Protein AF-A0A3N2R9N9-F1 (afdb_monomer_lite)

Structure (mmCIF, N/CA/C/O backbo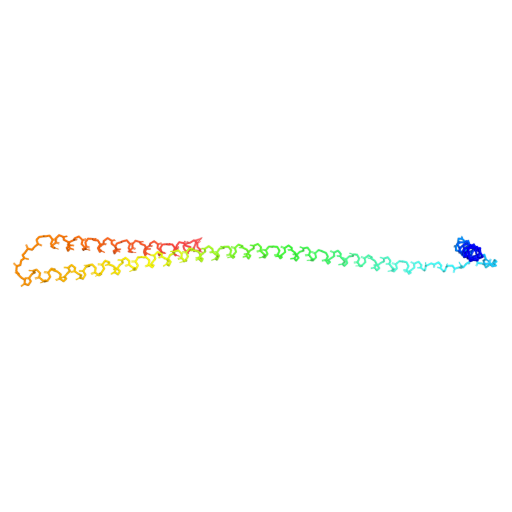ne):
data_AF-A0A3N2R9N9-F1
#
_entry.id   AF-A0A3N2R9N9-F1
#
loop_
_atom_site.group_PDB
_atom_site.id
_atom_site.type_symbol
_atom_site.label_atom_id
_atom_site.label_alt_id
_atom_site.label_comp_id
_atom_site.label_asym_id
_atom_site.label_entity_id
_atom_site.label_seq_id
_atom_site.pdbx_PDB_ins_code
_atom_site.Cartn_x
_atom_site.Cartn_y
_atom_site.Cartn_z
_atom_site.occupancy
_atom_site.B_iso_or_equiv
_atom_site.auth_seq_id
_atom_site.auth_comp_id
_atom_site.auth_asym_id
_atom_site.auth_atom_id
_atom_site.pdbx_PDB_model_num
ATOM 1 N N . MET A 1 1 ? 87.779 14.389 -11.828 1.00 55.03 1 MET A N 1
ATOM 2 C CA . MET A 1 1 ? 87.554 15.249 -13.013 1.00 55.03 1 MET A CA 1
ATOM 3 C C . MET A 1 1 ? 87.448 14.405 -14.280 1.00 55.03 1 MET A C 1
ATOM 5 O O . MET A 1 1 ? 86.643 14.764 -15.125 1.00 55.03 1 MET A O 1
ATOM 9 N N . ASP A 1 2 ? 88.138 13.261 -14.368 1.00 66.31 2 ASP A N 1
ATOM 10 C CA . ASP A 1 2 ? 88.042 12.339 -15.515 1.00 66.31 2 ASP A CA 1
ATOM 11 C C . ASP A 1 2 ? 86.661 11.679 -15.694 1.00 66.31 2 ASP A C 1
ATOM 13 O O . ASP A 1 2 ? 86.184 11.578 -16.820 1.00 66.31 2 ASP A O 1
ATOM 17 N N . ASP A 1 3 ? 85.952 11.342 -14.608 1.00 69.38 3 ASP A N 1
ATOM 18 C CA . ASP A 1 3 ? 84.611 10.726 -14.702 1.00 69.38 3 ASP A CA 1
ATOM 19 C C . ASP A 1 3 ? 83.566 11.646 -15.356 1.00 69.38 3 ASP A C 1
ATOM 21 O O . ASP A 1 3 ? 82.645 11.187 -16.030 1.00 69.38 3 ASP A O 1
ATOM 25 N N . ILE A 1 4 ? 83.711 12.964 -15.179 1.00 76.94 4 ILE A N 1
ATOM 26 C CA . ILE A 1 4 ? 82.814 13.953 -15.794 1.00 76.94 4 ILE A CA 1
ATOM 27 C C . ILE A 1 4 ? 83.098 14.038 -17.297 1.00 76.94 4 ILE A C 1
ATOM 29 O O . ILE A 1 4 ? 82.159 14.010 -18.086 1.00 76.94 4 ILE A O 1
ATOM 33 N N . ALA A 1 5 ? 84.372 14.035 -17.701 1.00 82.00 5 ALA A N 1
ATOM 34 C CA . ALA A 1 5 ? 84.756 14.026 -19.112 1.00 82.00 5 ALA A CA 1
ATOM 35 C C . ALA A 1 5 ? 84.322 12.730 -19.827 1.00 82.00 5 ALA A C 1
ATOM 37 O O . ALA A 1 5 ? 83.916 12.760 -20.991 1.00 82.00 5 ALA A O 1
ATOM 38 N N . GLU A 1 6 ? 84.344 11.587 -19.134 1.00 82.56 6 GLU A N 1
ATOM 39 C CA . GLU A 1 6 ? 83.840 10.323 -19.678 1.00 82.56 6 GLU A CA 1
ATOM 40 C C . GLU A 1 6 ? 82.312 10.345 -19.855 1.00 82.56 6 GLU A C 1
ATOM 42 O O . GLU A 1 6 ? 81.792 9.917 -20.893 1.00 82.56 6 GLU A O 1
ATOM 47 N N . LEU A 1 7 ? 81.582 10.889 -18.876 1.00 86.56 7 LEU A N 1
ATOM 48 C CA . LEU A 1 7 ? 80.131 11.058 -18.962 1.00 86.56 7 LEU A CA 1
ATOM 49 C C . LEU A 1 7 ? 79.738 12.044 -20.071 1.00 86.56 7 LEU A C 1
ATOM 51 O O . LEU A 1 7 ? 78.837 11.738 -20.851 1.00 86.56 7 LEU A O 1
ATOM 55 N N . GLU A 1 8 ? 80.445 13.164 -20.215 1.00 85.56 8 GLU A N 1
ATOM 56 C CA . GLU A 1 8 ? 80.241 14.127 -21.304 1.00 85.56 8 GLU A CA 1
ATOM 57 C C . GLU A 1 8 ? 80.520 13.497 -22.677 1.00 85.56 8 GLU A C 1
ATOM 59 O O . GLU A 1 8 ? 79.726 13.650 -23.611 1.00 85.56 8 GLU A O 1
ATOM 64 N N . GLY A 1 9 ? 81.582 12.693 -22.795 1.00 89.56 9 GLY A N 1
ATOM 65 C CA . GLY A 1 9 ? 81.894 11.945 -24.014 1.00 89.56 9 GLY A CA 1
ATOM 66 C C . GLY A 1 9 ? 80.817 10.916 -24.376 1.00 89.56 9 GLY A C 1
ATOM 67 O O . GLY A 1 9 ? 80.455 10.762 -25.547 1.00 89.56 9 GLY A O 1
ATOM 68 N N . ARG A 1 10 ? 80.250 10.231 -23.376 1.00 88.94 10 ARG A N 1
ATOM 69 C CA . ARG A 1 10 ? 79.141 9.282 -23.569 1.00 88.94 10 ARG A CA 1
ATOM 70 C C . ARG A 1 10 ? 77.841 9.982 -23.948 1.00 88.94 10 ARG A C 1
ATOM 72 O O . ARG A 1 10 ? 77.140 9.483 -24.827 1.00 88.94 10 ARG A O 1
ATOM 79 N N . ILE A 1 11 ? 77.536 11.121 -23.331 1.00 91.31 11 ILE A N 1
ATOM 80 C CA . ILE A 1 11 ? 76.340 11.912 -23.644 1.00 91.31 11 ILE A CA 1
ATOM 81 C C . ILE A 1 11 ? 76.434 12.464 -25.066 1.00 91.31 11 ILE A C 1
ATOM 83 O O . ILE A 1 11 ? 75.480 12.328 -25.825 1.00 91.31 11 ILE A O 1
ATOM 87 N N . THR A 1 12 ? 77.593 12.987 -25.466 1.00 92.94 12 THR A N 1
ATOM 88 C CA . THR A 1 12 ? 77.797 13.522 -26.822 1.00 92.94 12 THR A CA 1
ATOM 89 C C . THR A 1 12 ? 77.593 12.433 -27.874 1.00 92.94 12 THR A C 1
ATOM 91 O O . THR A 1 12 ? 76.790 12.598 -28.787 1.00 92.94 12 THR A O 1
ATOM 94 N N . ARG A 1 13 ? 78.186 11.247 -27.675 1.00 91.50 13 ARG A N 1
ATOM 95 C CA . ARG A 1 13 ? 77.957 10.096 -28.568 1.00 91.50 13 ARG A CA 1
ATOM 96 C C . ARG A 1 13 ? 76.501 9.631 -28.595 1.00 91.50 13 ARG A C 1
ATOM 98 O O . ARG A 1 13 ? 76.024 9.189 -29.638 1.00 91.50 13 ARG A O 1
ATOM 105 N N . ALA A 1 14 ? 75.801 9.677 -27.462 1.00 89.12 14 ALA A N 1
ATOM 106 C CA . ALA A 1 14 ? 74.389 9.314 -27.404 1.00 89.12 14 ALA A CA 1
ATOM 107 C C . ALA A 1 14 ? 73.523 10.321 -28.176 1.00 89.12 14 ALA A C 1
ATOM 109 O O . ALA A 1 14 ? 72.649 9.911 -28.937 1.00 89.12 14 ALA A O 1
ATOM 110 N N . LEU A 1 15 ? 73.805 11.618 -28.037 1.00 89.88 15 LEU A N 1
ATOM 111 C CA . LEU A 1 15 ? 73.110 12.686 -28.751 1.00 89.88 15 LEU A CA 1
ATOM 112 C C . LEU A 1 15 ? 73.378 12.642 -30.259 1.00 89.88 15 LEU A C 1
ATOM 114 O O . LEU A 1 15 ? 72.432 12.774 -31.032 1.00 89.88 15 LEU A O 1
ATOM 118 N N . ASP A 1 16 ? 74.611 12.364 -30.684 1.00 91.31 16 ASP A N 1
ATOM 119 C CA . ASP A 1 16 ? 74.947 12.189 -32.104 1.00 91.31 16 ASP A CA 1
ATOM 120 C C . ASP A 1 16 ? 74.217 10.988 -32.715 1.00 91.31 16 ASP A C 1
ATOM 122 O O . ASP A 1 16 ? 73.708 11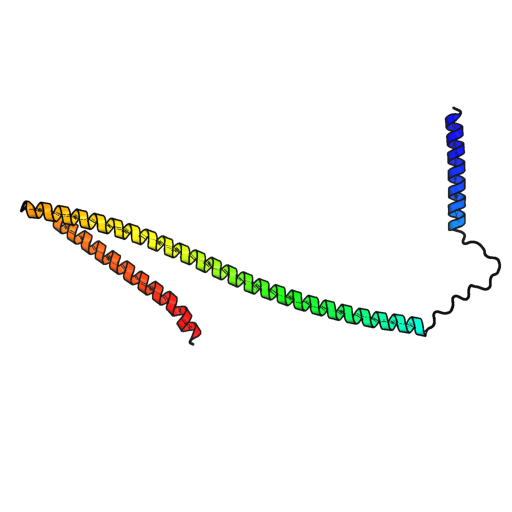.053 -33.834 1.00 91.31 16 ASP A O 1
ATOM 126 N N . ARG A 1 17 ? 74.083 9.895 -31.954 1.00 86.44 17 ARG A N 1
ATOM 127 C CA . ARG A 1 17 ? 73.338 8.705 -32.384 1.00 86.44 17 ARG A CA 1
ATOM 128 C C . ARG A 1 17 ? 71.838 8.970 -32.504 1.00 86.44 17 ARG A C 1
ATOM 130 O O . ARG A 1 17 ? 71.211 8.468 -33.432 1.00 86.44 17 ARG A O 1
ATOM 13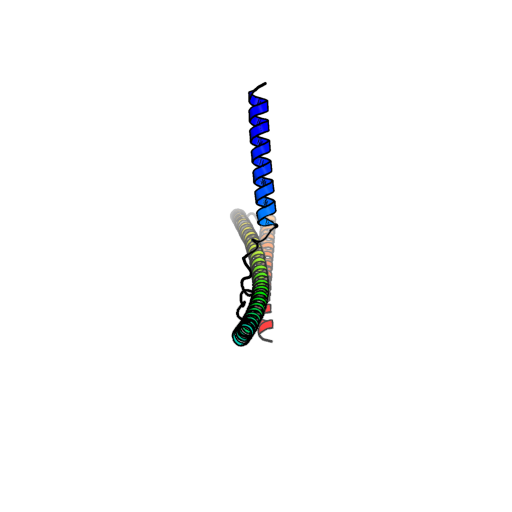7 N N . ILE A 1 18 ? 71.269 9.749 -31.584 1.00 88.88 18 ILE A N 1
ATOM 138 C CA . ILE A 1 18 ? 69.862 10.166 -31.645 1.00 88.88 18 ILE A CA 1
ATOM 139 C C . ILE A 1 18 ? 69.649 11.102 -32.835 1.00 88.88 18 ILE A C 1
ATOM 141 O O . ILE A 1 18 ? 68.702 10.898 -33.584 1.00 88.88 18 ILE A O 1
ATOM 145 N N . ARG A 1 19 ? 70.545 12.072 -33.061 1.00 85.06 19 ARG A N 1
ATOM 146 C CA . ARG A 1 19 ? 70.492 12.961 -34.230 1.00 85.06 19 ARG A CA 1
ATOM 147 C C . ARG A 1 19 ? 70.521 12.165 -35.535 1.00 85.06 19 ARG A C 1
ATOM 149 O O . ARG A 1 19 ? 69.636 12.353 -36.360 1.00 85.06 19 ARG A O 1
ATOM 156 N N . ALA A 1 20 ? 71.451 11.221 -35.674 1.00 82.06 20 ALA A N 1
ATOM 157 C CA . ALA A 1 20 ? 71.520 10.338 -36.838 1.00 82.06 20 ALA A CA 1
ATOM 158 C C . ALA A 1 20 ? 70.261 9.461 -36.999 1.00 82.06 20 ALA A C 1
ATOM 160 O O . ALA A 1 20 ? 69.818 9.214 -38.117 1.00 82.06 20 ALA A O 1
ATOM 161 N N . GLY A 1 21 ? 69.660 9.008 -35.892 1.00 81.31 21 GLY A N 1
ATOM 162 C CA . GLY A 1 21 ? 68.396 8.265 -35.905 1.00 81.31 21 GLY A CA 1
ATOM 163 C C . GLY A 1 21 ? 67.186 9.120 -36.297 1.00 81.31 21 GLY A C 1
ATOM 164 O O . GLY A 1 21 ? 66.309 8.654 -37.012 1.00 81.31 21 GLY A O 1
ATOM 165 N N . VAL A 1 22 ? 67.138 10.387 -35.877 1.00 83.38 22 VAL A N 1
ATOM 166 C CA . VAL A 1 22 ? 66.075 11.324 -36.274 1.00 83.38 22 VAL A CA 1
ATOM 167 C C . VAL A 1 22 ? 66.232 11.721 -37.742 1.00 83.38 22 VAL A C 1
ATOM 169 O O . VAL A 1 22 ? 65.242 11.767 -38.465 1.00 83.38 22 VAL A O 1
ATOM 172 N N . GLU A 1 23 ? 67.460 11.939 -38.213 1.00 81.06 23 GLU A N 1
ATOM 173 C CA . GLU A 1 23 ? 67.743 12.223 -39.625 1.00 81.06 23 GLU A CA 1
ATOM 174 C C . GLU A 1 23 ? 67.406 11.029 -40.534 1.00 81.06 23 GLU A C 1
ATOM 176 O O . GLU A 1 23 ? 66.886 11.238 -41.631 1.00 81.06 23 GLU A O 1
ATOM 181 N N . SER A 1 24 ? 67.606 9.785 -40.075 1.00 74.25 24 SER A N 1
ATOM 182 C CA . SER A 1 24 ? 67.211 8.578 -40.819 1.00 74.25 24 SER A CA 1
ATOM 183 C C . SER A 1 24 ? 65.707 8.290 -40.784 1.00 74.25 24 SER A C 1
ATOM 185 O O . SER A 1 24 ? 65.195 7.642 -41.690 1.00 74.25 24 SER A O 1
ATOM 187 N N . MET A 1 25 ? 64.980 8.784 -39.776 1.00 70.44 25 MET A N 1
ATOM 188 C CA . MET A 1 25 ? 63.513 8.743 -39.754 1.00 70.44 25 MET A CA 1
ATOM 189 C C . MET A 1 25 ? 62.887 9.867 -40.590 1.00 70.44 25 MET A C 1
ATOM 191 O O . MET A 1 25 ? 61.831 9.667 -41.185 1.00 70.44 25 MET A O 1
ATOM 195 N N . ALA A 1 26 ? 63.526 11.041 -40.642 1.00 70.06 26 ALA A N 1
ATOM 196 C CA . ALA A 1 26 ? 63.085 12.179 -41.450 1.00 70.06 26 ALA A CA 1
ATOM 197 C C . ALA A 1 26 ? 63.417 12.010 -42.942 1.00 70.06 26 ALA A C 1
ATOM 199 O O . ALA A 1 26 ? 62.733 12.574 -43.796 1.00 70.06 26 ALA A O 1
ATOM 200 N N . THR A 1 27 ? 64.447 11.223 -43.254 1.00 59.56 27 THR A N 1
ATOM 201 C CA . THR A 1 27 ? 64.846 10.893 -44.622 1.00 59.56 27 THR A CA 1
ATOM 202 C C . THR A 1 27 ? 64.365 9.480 -44.941 1.00 59.56 27 THR A C 1
ATOM 204 O O . THR A 1 27 ? 65.027 8.525 -44.532 1.00 59.56 27 THR A O 1
ATOM 207 N N . PRO A 1 28 ? 63.240 9.286 -45.656 1.00 57.25 28 PRO A N 1
ATOM 208 C CA . PRO A 1 28 ? 62.921 7.960 -46.168 1.00 57.25 28 PRO A CA 1
ATOM 209 C C . PRO A 1 28 ? 64.107 7.467 -47.016 1.00 57.25 28 PRO A C 1
ATOM 211 O O . PRO A 1 28 ? 64.712 8.274 -47.731 1.00 57.25 28 PRO A O 1
ATOM 214 N N . PRO A 1 29 ? 64.492 6.180 -46.927 1.00 55.50 29 PRO A N 1
ATOM 215 C CA . PRO A 1 29 ? 65.636 5.671 -47.666 1.00 55.50 29 PRO A CA 1
ATOM 216 C C . PRO A 1 29 ? 65.436 5.959 -49.154 1.00 55.50 29 PRO A C 1
ATOM 218 O O . PRO A 1 29 ? 64.430 5.560 -49.741 1.00 55.50 29 PRO A O 1
ATOM 221 N N . ALA A 1 30 ? 66.395 6.665 -49.757 1.00 51.25 30 ALA A N 1
ATOM 222 C CA . ALA A 1 30 ? 66.462 6.810 -51.199 1.00 51.25 30 ALA A CA 1
ATOM 223 C C . ALA A 1 30 ? 66.716 5.417 -51.780 1.00 51.25 30 ALA A C 1
ATOM 225 O O . ALA A 1 30 ? 67.839 4.910 -51.768 1.00 51.25 30 ALA A O 1
ATOM 226 N N . ALA A 1 31 ? 65.642 4.772 -52.226 1.00 48.16 31 ALA A N 1
ATOM 227 C CA . ALA A 1 31 ? 65.743 3.597 -53.061 1.00 48.16 31 ALA A CA 1
ATOM 228 C C . ALA A 1 31 ? 66.591 3.950 -54.306 1.00 48.16 31 ALA A C 1
ATOM 230 O O . ALA A 1 31 ? 66.595 5.112 -54.735 1.00 48.16 31 ALA A O 1
ATOM 231 N N . PRO A 1 32 ? 67.277 2.975 -54.941 1.00 50.44 32 PRO A N 1
ATOM 232 C CA . PRO A 1 32 ? 67.659 3.123 -56.354 1.00 50.44 32 PRO A CA 1
ATOM 233 C C . PRO A 1 32 ? 66.415 3.548 -57.167 1.00 50.44 32 PRO A C 1
ATOM 235 O O . PRO A 1 32 ? 65.318 3.452 -56.618 1.00 50.44 32 PRO A O 1
ATOM 238 N N . PRO A 1 33 ? 66.507 4.013 -58.429 1.00 44.03 33 PRO A N 1
ATOM 239 C CA . PRO A 1 33 ? 65.314 4.285 -59.231 1.00 44.03 33 PRO A CA 1
ATOM 240 C C . PRO A 1 33 ? 64.577 2.962 -59.491 1.00 44.03 33 PRO A C 1
ATOM 242 O O . PRO A 1 33 ? 64.711 2.336 -60.535 1.00 44.03 33 PRO A O 1
ATOM 245 N N . ALA A 1 34 ? 63.851 2.504 -58.482 1.00 48.88 34 ALA A N 1
ATOM 246 C CA . ALA A 1 34 ? 62.720 1.643 -58.598 1.00 48.88 34 ALA A CA 1
ATOM 247 C C . ALA A 1 34 ? 61.708 2.507 -59.334 1.00 48.88 34 ALA A C 1
ATOM 249 O O . ALA A 1 34 ? 61.402 3.626 -58.904 1.00 48.88 34 ALA A O 1
ATOM 250 N N . GLU A 1 35 ? 61.229 1.993 -60.463 1.00 47.94 35 GLU A N 1
ATOM 251 C CA . GLU A 1 35 ? 59.871 2.276 -60.904 1.00 47.94 35 GLU A CA 1
ATOM 252 C C . GLU A 1 35 ? 59.020 2.463 -59.650 1.00 47.94 35 GLU A C 1
ATOM 254 O O . GLU A 1 35 ? 59.133 1.662 -58.710 1.00 47.94 35 GLU A O 1
ATOM 259 N N . ALA A 1 36 ? 58.291 3.586 -59.589 1.00 46.19 36 ALA A N 1
ATOM 260 C CA . ALA A 1 36 ? 57.356 3.848 -58.505 1.00 46.19 36 ALA A CA 1
ATOM 261 C C . ALA A 1 36 ? 56.693 2.516 -58.152 1.00 46.19 36 ALA A C 1
ATOM 263 O O . ALA A 1 36 ? 56.324 1.811 -59.096 1.00 46.19 36 ALA A O 1
ATOM 264 N N . PRO A 1 37 ? 56.611 2.112 -56.868 1.00 42.94 37 PRO A N 1
ATOM 265 C CA . PRO A 1 37 ? 55.814 0.944 -56.557 1.00 42.94 37 PRO A CA 1
ATOM 266 C C . PRO A 1 37 ? 54.482 1.201 -57.248 1.00 42.94 37 PRO A C 1
ATOM 268 O O . PRO A 1 37 ? 53.845 2.220 -56.965 1.00 42.94 37 PRO A O 1
ATOM 271 N N . ASP A 1 38 ? 54.146 0.359 -58.228 1.00 47.59 38 ASP A N 1
ATOM 272 C CA . ASP A 1 38 ? 52.797 0.251 -58.742 1.00 47.59 38 ASP A CA 1
ATOM 273 C C . ASP A 1 38 ? 52.021 -0.147 -57.496 1.00 47.59 38 ASP A C 1
ATOM 275 O O . ASP A 1 38 ? 51.941 -1.317 -57.124 1.00 47.59 38 ASP A O 1
ATOM 279 N N . VAL A 1 39 ? 51.583 0.860 -56.740 1.00 48.31 39 VAL A N 1
ATOM 280 C CA . VAL A 1 39 ? 50.524 0.707 -55.769 1.00 48.31 39 VAL A CA 1
ATOM 281 C C . VAL A 1 39 ? 49.424 0.184 -56.671 1.00 48.31 39 VAL A C 1
ATOM 283 O O . VAL A 1 39 ? 49.016 0.946 -57.555 1.00 48.31 39 VAL A O 1
ATOM 286 N N . PRO A 1 40 ? 49.048 -1.109 -56.586 1.00 55.56 40 PRO A N 1
ATOM 287 C CA . PRO A 1 40 ? 48.003 -1.613 -57.452 1.00 55.56 40 PRO A CA 1
ATOM 288 C C . PRO A 1 40 ? 46.850 -0.648 -57.239 1.00 55.56 40 PRO A C 1
ATOM 290 O O . PRO A 1 40 ? 46.479 -0.389 -56.087 1.00 55.56 40 PRO A O 1
ATOM 293 N N . ALA A 1 41 ? 46.420 0.013 -58.317 1.00 59.34 41 ALA A N 1
ATOM 294 C CA . ALA A 1 41 ? 45.289 0.915 -58.255 1.00 59.34 41 ALA A CA 1
ATOM 295 C C . ALA A 1 41 ? 44.203 0.117 -57.547 1.00 59.34 41 ALA A C 1
ATOM 297 O O . ALA A 1 41 ? 43.843 -0.941 -58.056 1.00 59.34 41 ALA A O 1
ATOM 298 N N . LEU A 1 42 ? 43.818 0.545 -56.335 1.00 60.28 42 LEU A N 1
ATOM 299 C CA . LEU A 1 42 ? 42.843 -0.168 -55.517 1.00 60.28 42 LEU A CA 1
ATOM 300 C C . LEU A 1 42 ? 41.708 -0.554 -56.449 1.00 60.28 42 LEU A C 1
ATOM 302 O O . LEU A 1 42 ? 41.118 0.344 -57.057 1.00 60.28 42 LEU A O 1
ATOM 306 N N . ASP A 1 43 ? 41.498 -1.861 -56.623 1.00 71.69 43 ASP A N 1
ATOM 307 C CA . ASP A 1 43 ? 40.534 -2.367 -57.586 1.00 71.69 43 ASP A CA 1
ATOM 308 C C . ASP A 1 43 ? 39.238 -1.593 -57.345 1.00 71.69 43 ASP A C 1
ATOM 310 O O . ASP A 1 43 ? 38.715 -1.592 -56.228 1.00 71.69 43 ASP A O 1
ATOM 314 N N . ALA A 1 44 ? 38.759 -0.843 -58.341 1.00 75.69 44 ALA A N 1
ATOM 315 C CA . ALA A 1 44 ? 37.610 0.048 -58.149 1.00 75.69 44 ALA A CA 1
ATOM 316 C C . ALA A 1 44 ? 36.386 -0.730 -57.622 1.00 75.69 44 ALA A C 1
ATOM 318 O O . ALA A 1 44 ? 35.554 -0.195 -56.894 1.00 75.69 44 ALA A O 1
ATOM 319 N N . GLU A 1 45 ? 36.339 -2.025 -57.934 1.00 75.75 45 GLU A N 1
ATOM 320 C CA . GLU A 1 45 ? 35.393 -3.006 -57.419 1.00 75.75 45 GLU A CA 1
ATOM 321 C C . GLU A 1 45 ? 35.563 -3.292 -55.913 1.00 75.75 45 GLU A C 1
ATOM 323 O O . GLU A 1 45 ? 34.570 -3.373 -55.196 1.00 75.75 45 GLU A O 1
ATOM 328 N N . ALA A 1 46 ? 36.793 -3.367 -55.394 1.00 81.00 46 ALA A N 1
ATOM 329 C CA . ALA A 1 46 ? 37.067 -3.527 -53.965 1.00 81.00 46 ALA A CA 1
ATOM 330 C C . ALA A 1 46 ? 36.716 -2.265 -53.156 1.00 81.00 46 ALA A C 1
ATOM 332 O O . ALA A 1 46 ? 36.209 -2.374 -52.038 1.00 81.00 46 ALA A O 1
ATOM 333 N N . VAL A 1 47 ? 3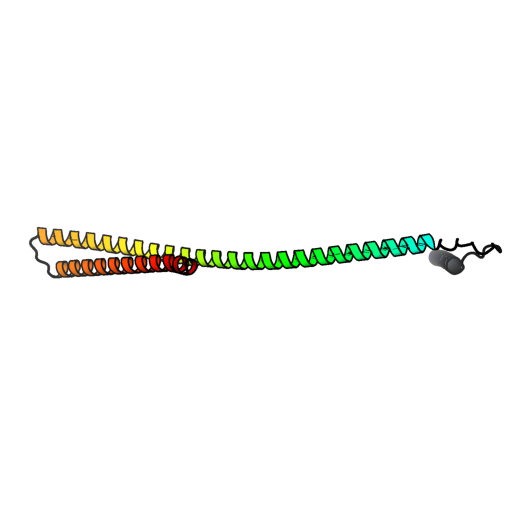6.935 -1.071 -53.721 1.00 83.50 47 VAL A N 1
ATOM 334 C CA . VAL A 1 47 ? 36.516 0.200 -53.101 1.00 83.50 47 VAL A CA 1
ATOM 335 C C . VAL A 1 47 ? 34.990 0.302 -53.069 1.00 83.50 47 VAL A C 1
ATOM 337 O O . VAL A 1 47 ? 34.424 0.557 -52.008 1.00 83.50 47 VAL A O 1
ATOM 340 N N . ALA A 1 48 ? 34.317 -0.001 -54.183 1.00 84.00 48 ALA A N 1
ATOM 341 C CA . ALA A 1 48 ? 32.856 -0.024 -54.248 1.00 84.00 48 ALA A CA 1
ATOM 342 C C . ALA A 1 48 ? 32.239 -1.070 -53.297 1.00 84.00 48 ALA A C 1
ATOM 344 O O . ALA A 1 48 ? 31.230 -0.800 -52.647 1.00 84.00 48 ALA A O 1
ATOM 345 N N . ALA A 1 49 ? 32.858 -2.248 -53.156 1.00 85.38 49 ALA A N 1
ATOM 346 C CA . ALA A 1 49 ? 32.420 -3.272 -52.207 1.00 85.38 49 ALA A CA 1
ATOM 347 C C . ALA A 1 49 ? 32.583 -2.827 -50.742 1.00 85.38 49 ALA A C 1
ATOM 349 O O . ALA A 1 49 ? 31.717 -3.107 -49.911 1.00 85.38 49 ALA A O 1
ATOM 350 N N . ALA A 1 50 ? 33.665 -2.112 -50.415 1.00 87.31 50 ALA A N 1
ATOM 351 C CA . ALA A 1 50 ? 33.883 -1.563 -49.079 1.00 87.31 50 ALA A CA 1
ATOM 352 C C . ALA A 1 50 ? 32.897 -0.428 -48.745 1.00 87.31 50 ALA A C 1
ATOM 354 O O . ALA A 1 50 ? 32.409 -0.358 -47.616 1.00 87.31 50 ALA A O 1
ATOM 355 N N . GLU A 1 51 ? 32.571 0.429 -49.716 1.00 88.88 51 GLU A N 1
ATOM 356 C CA . GLU A 1 51 ? 31.552 1.476 -49.567 1.00 88.88 51 GLU A CA 1
ATOM 357 C C . GLU A 1 51 ? 30.156 0.875 -49.361 1.00 88.88 51 GLU A C 1
ATOM 359 O O . GLU A 1 51 ? 29.473 1.251 -48.410 1.00 88.88 51 GLU A O 1
ATOM 364 N N . ALA A 1 52 ? 29.778 -0.140 -50.145 1.00 89.12 52 ALA A N 1
ATOM 365 C CA . ALA A 1 52 ? 28.511 -0.851 -49.971 1.00 89.12 52 ALA A CA 1
ATOM 366 C C . ALA A 1 52 ? 28.402 -1.543 -48.596 1.00 89.12 52 ALA A C 1
ATOM 368 O O . ALA A 1 52 ? 27.375 -1.442 -47.925 1.00 89.12 52 ALA A O 1
ATOM 369 N N . ALA A 1 53 ? 29.472 -2.203 -48.132 1.00 91.62 53 ALA A N 1
ATOM 370 C CA . ALA A 1 53 ? 29.502 -2.819 -46.804 1.00 91.62 53 ALA A CA 1
ATOM 371 C C . ALA A 1 53 ? 29.410 -1.775 -45.677 1.00 91.62 53 ALA A C 1
ATOM 373 O O . ALA A 1 53 ? 28.793 -2.021 -44.639 1.00 91.62 53 ALA A O 1
ATOM 374 N N . ARG A 1 54 ? 30.008 -0.595 -45.873 1.00 93.75 54 ARG A N 1
ATOM 375 C CA . ARG A 1 54 ? 29.921 0.514 -44.921 1.00 93.75 54 ARG A CA 1
ATOM 376 C C . ARG A 1 54 ? 28.504 1.077 -44.847 1.00 93.75 54 ARG A C 1
ATOM 378 O O . ARG A 1 54 ? 28.010 1.272 -43.740 1.00 93.75 54 ARG A O 1
ATOM 385 N N . GLU A 1 55 ? 27.847 1.293 -45.983 1.00 93.81 55 GLU A N 1
ATOM 386 C CA . GLU A 1 55 ? 26.449 1.736 -46.020 1.00 93.81 55 GLU A CA 1
ATOM 387 C C . GLU A 1 55 ? 25.521 0.728 -45.328 1.00 93.81 55 GLU A C 1
ATOM 389 O O . GLU A 1 55 ? 24.660 1.122 -44.542 1.00 93.81 55 GLU A O 1
ATOM 394 N N . GLU A 1 56 ? 25.728 -0.574 -45.544 1.00 94.44 56 GLU A N 1
ATOM 395 C CA . GLU A 1 56 ? 24.959 -1.623 -44.867 1.00 94.44 56 GLU A CA 1
ATOM 396 C C . GLU A 1 56 ? 25.169 -1.606 -43.341 1.00 94.44 56 GLU A C 1
ATOM 398 O O . GLU A 1 56 ? 24.211 -1.711 -42.571 1.00 94.44 56 GLU A O 1
ATOM 403 N N . LEU A 1 57 ? 26.412 -1.444 -42.877 1.00 93.75 57 LEU A N 1
ATOM 404 C CA . LEU A 1 57 ? 26.717 -1.335 -41.447 1.00 93.75 57 LEU A CA 1
ATOM 405 C C . LEU A 1 57 ? 26.121 -0.068 -40.823 1.00 93.75 57 LEU A C 1
ATOM 407 O O . LEU A 1 57 ? 25.599 -0.129 -39.708 1.00 93.75 57 LEU A O 1
ATOM 411 N N . GLU A 1 58 ? 26.163 1.063 -41.529 1.00 95.25 58 GLU A N 1
ATOM 412 C CA . GLU A 1 58 ? 25.543 2.315 -41.085 1.00 95.25 58 GLU A CA 1
ATOM 413 C C . GLU A 1 58 ? 24.016 2.166 -40.981 1.00 95.25 58 GLU A C 1
ATOM 415 O O . GLU A 1 58 ? 23.430 2.580 -39.980 1.00 95.25 58 GLU A O 1
ATOM 420 N N . GLN A 1 59 ? 23.369 1.488 -41.936 1.00 95.38 59 GLN A N 1
ATOM 421 C CA . GLN A 1 59 ? 21.934 1.186 -41.871 1.00 95.38 59 GLN A CA 1
ATOM 422 C C . GLN A 1 59 ? 21.578 0.320 -40.657 1.00 95.38 59 GLN A C 1
ATOM 424 O O . GLN A 1 59 ? 20.678 0.679 -39.895 1.00 95.38 59 GLN A O 1
ATOM 429 N N . ARG A 1 60 ? 22.313 -0.774 -40.421 1.00 93.69 60 ARG A N 1
ATOM 430 C CA . ARG A 1 60 ? 22.094 -1.654 -39.259 1.00 93.69 60 ARG A CA 1
ATOM 431 C C . ARG A 1 60 ? 22.301 -0.921 -37.932 1.00 93.69 60 ARG A C 1
ATOM 433 O O . ARG A 1 60 ? 21.528 -1.119 -36.998 1.00 93.69 60 ARG A O 1
ATOM 440 N N . LEU A 1 61 ? 23.309 -0.051 -37.853 1.00 95.50 61 LEU A N 1
ATOM 441 C CA . LEU A 1 61 ? 23.563 0.767 -36.667 1.00 95.50 61 LEU A CA 1
ATOM 442 C C . LEU A 1 61 ? 22.408 1.742 -36.400 1.00 95.50 61 LEU A C 1
ATOM 444 O O . LEU A 1 61 ? 21.998 1.920 -35.254 1.00 95.50 61 LEU A O 1
ATOM 448 N N . GLU A 1 62 ? 21.867 2.375 -37.441 1.00 95.00 62 GLU A N 1
ATOM 449 C CA . GLU A 1 62 ? 20.712 3.265 -37.303 1.00 95.00 62 GLU A CA 1
ATOM 450 C C . GLU A 1 62 ? 19.437 2.506 -36.905 1.00 95.00 62 GLU A C 1
ATOM 452 O O . GLU A 1 62 ? 18.659 2.993 -36.080 1.00 95.00 62 GLU A O 1
ATOM 457 N N . GLU A 1 63 ? 19.228 1.294 -37.417 1.00 94.81 63 GLU A N 1
ATOM 458 C CA . GLU A 1 63 ? 18.144 0.410 -36.975 1.00 94.81 63 GLU A CA 1
ATOM 459 C C . GLU A 1 63 ? 18.283 0.012 -35.501 1.00 94.81 63 GLU A C 1
ATOM 461 O O . GLU A 1 63 ? 17.315 0.112 -34.742 1.00 94.81 63 GLU A O 1
ATOM 466 N N . GLU A 1 64 ? 19.486 -0.369 -35.065 1.00 94.25 64 GLU A N 1
ATOM 467 C CA . GLU A 1 64 ? 19.762 -0.731 -33.674 1.00 94.25 64 GLU A CA 1
ATOM 468 C C . GLU A 1 64 ? 19.560 0.459 -32.729 1.00 94.25 64 GLU A C 1
ATOM 470 O O . GLU A 1 64 ? 18.893 0.327 -31.700 1.00 94.25 64 GLU A O 1
ATOM 475 N N . LYS A 1 65 ? 20.040 1.654 -33.095 1.00 96.06 65 LYS A N 1
ATOM 476 C CA . LYS A 1 65 ? 19.801 2.881 -32.317 1.00 96.06 65 LYS A CA 1
ATOM 477 C C . LYS A 1 65 ? 18.313 3.191 -32.185 1.00 96.06 65 LYS A C 1
ATOM 479 O O . LYS A 1 65 ? 17.856 3.542 -31.096 1.00 96.06 65 LYS A O 1
ATOM 484 N N . ARG A 1 66 ? 17.534 3.040 -33.264 1.00 95.69 66 ARG A N 1
ATOM 485 C CA . ARG A 1 66 ? 16.071 3.219 -33.221 1.00 95.69 66 ARG A CA 1
ATOM 486 C C . ARG A 1 66 ? 15.411 2.196 -32.302 1.00 95.69 66 ARG A C 1
ATOM 488 O O . ARG A 1 66 ? 14.536 2.565 -31.517 1.00 95.69 66 ARG A O 1
ATOM 495 N N . ALA A 1 67 ? 15.838 0.936 -32.366 1.00 94.94 67 ALA A N 1
ATOM 496 C CA . ALA A 1 67 ? 15.347 -0.111 -31.480 1.00 94.94 67 ALA A CA 1
ATOM 497 C C . ALA A 1 67 ? 15.696 0.178 -30.009 1.00 94.94 67 ALA A C 1
ATOM 499 O O . ALA A 1 67 ? 14.818 0.071 -29.150 1.00 94.94 67 ALA A O 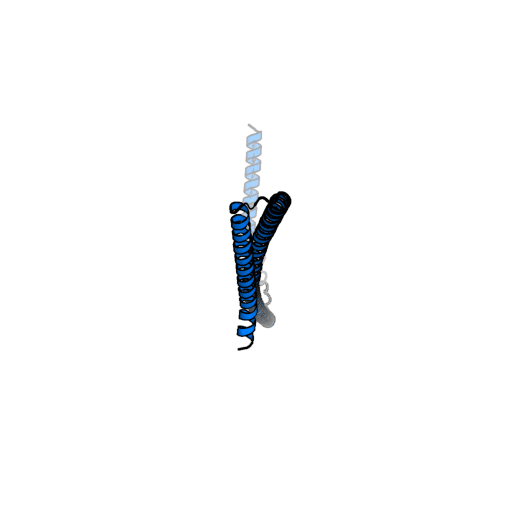1
ATOM 500 N N . SER A 1 68 ? 16.925 0.622 -29.720 1.00 94.88 68 SER A N 1
ATOM 501 C CA . SER A 1 68 ? 17.354 1.021 -28.371 1.00 94.88 68 SER A CA 1
ATOM 502 C C . SER A 1 68 ? 16.510 2.173 -27.837 1.00 94.88 68 SER A C 1
ATOM 504 O O . SER A 1 68 ? 15.925 2.054 -26.763 1.00 94.88 68 SER A O 1
ATOM 506 N N . ALA A 1 69 ? 16.334 3.242 -28.619 1.00 96.38 69 ALA A N 1
ATOM 507 C CA . ALA A 1 69 ? 15.510 4.384 -28.225 1.00 96.38 69 ALA A CA 1
ATOM 508 C C . ALA A 1 69 ? 14.050 3.976 -27.935 1.00 96.38 69 ALA A C 1
ATOM 510 O O . ALA A 1 69 ? 13.438 4.443 -26.970 1.00 96.38 69 ALA A O 1
ATOM 511 N N . ALA A 1 70 ? 13.485 3.061 -28.731 1.00 95.44 70 ALA A N 1
ATOM 512 C CA . ALA A 1 70 ? 12.141 2.536 -28.500 1.00 95.44 70 ALA A CA 1
ATOM 513 C C . ALA A 1 70 ? 12.046 1.701 -27.209 1.00 95.44 70 ALA A C 1
ATOM 515 O O . ALA A 1 70 ? 11.058 1.811 -26.470 1.00 95.44 70 ALA A O 1
ATOM 516 N N . LEU A 1 71 ? 13.062 0.880 -26.919 1.00 96.50 71 LEU A N 1
ATOM 517 C CA . LEU A 1 71 ? 13.149 0.093 -25.688 1.00 96.50 71 LEU A CA 1
ATOM 518 C C . LEU A 1 71 ? 13.329 0.987 -24.460 1.00 96.50 71 LEU A C 1
ATOM 520 O O . LEU A 1 71 ? 12.606 0.808 -23.483 1.00 96.50 71 LEU A O 1
ATOM 524 N N . GLU A 1 72 ? 14.207 1.985 -24.519 1.00 96.50 72 GLU A N 1
ATOM 525 C CA . GLU A 1 72 ? 14.407 2.972 -23.455 1.00 96.50 72 GLU A CA 1
ATOM 526 C C . GLU A 1 72 ? 13.115 3.729 -23.149 1.00 96.50 72 GLU A C 1
ATOM 528 O O . GLU A 1 72 ? 12.695 3.797 -21.993 1.00 96.50 72 GLU A O 1
ATOM 533 N N . ALA A 1 73 ? 12.408 4.198 -24.182 1.00 96.00 73 ALA A N 1
ATOM 534 C CA . ALA A 1 73 ? 11.113 4.849 -24.014 1.00 96.00 73 ALA A CA 1
ATOM 535 C C . ALA A 1 73 ? 10.070 3.906 -23.387 1.00 96.00 73 ALA A C 1
ATOM 537 O O . ALA A 1 73 ? 9.249 4.327 -22.568 1.00 96.00 73 ALA A O 1
ATOM 538 N N . ARG A 1 74 ? 10.085 2.612 -23.739 1.00 96.56 74 ARG A N 1
ATOM 539 C CA . ARG A 1 74 ? 9.199 1.611 -23.124 1.00 96.56 74 ARG A CA 1
ATOM 540 C C . ARG A 1 74 ? 9.559 1.356 -21.662 1.00 96.56 74 ARG A C 1
ATOM 542 O O . ARG A 1 74 ? 8.645 1.229 -20.849 1.00 96.56 74 ARG A O 1
ATOM 549 N N . VAL A 1 75 ? 10.847 1.279 -21.332 1.00 97.56 75 VAL A N 1
ATOM 550 C CA . VAL A 1 75 ? 11.332 1.107 -19.958 1.00 97.56 75 VAL A CA 1
ATOM 551 C C . VAL A 1 75 ? 10.970 2.323 -19.115 1.00 97.56 75 VAL A C 1
ATOM 553 O O . VAL A 1 75 ? 10.462 2.138 -18.015 1.00 97.56 75 VAL A O 1
ATOM 556 N N . ALA A 1 76 ? 11.140 3.541 -19.632 1.00 97.56 76 ALA A N 1
ATOM 557 C CA . ALA A 1 76 ? 10.738 4.766 -18.945 1.00 97.56 76 ALA A CA 1
ATOM 558 C C . ALA A 1 76 ? 9.237 4.756 -18.612 1.00 97.56 76 ALA A C 1
ATOM 560 O O . ALA A 1 76 ? 8.872 4.875 -17.446 1.00 97.56 76 ALA A O 1
ATOM 561 N N . ARG A 1 77 ? 8.375 4.468 -19.599 1.00 97.31 77 ARG A N 1
ATOM 562 C CA . ARG A 1 77 ? 6.922 4.334 -19.373 1.00 97.31 77 ARG A CA 1
ATOM 563 C C . ARG A 1 77 ? 6.560 3.209 -18.403 1.00 97.31 77 ARG A C 1
ATOM 565 O O . ARG A 1 77 ? 5.528 3.264 -17.744 1.00 97.31 77 ARG A O 1
ATOM 572 N N . LEU A 1 78 ? 7.336 2.125 -18.377 1.00 97.44 78 LEU A N 1
ATOM 573 C CA . LEU A 1 78 ? 7.093 1.027 -17.446 1.00 97.44 78 LEU A CA 1
ATOM 574 C C . LEU A 1 78 ? 7.488 1.414 -16.019 1.00 97.44 78 LEU A C 1
ATOM 576 O O . LEU A 1 78 ? 6.746 1.073 -15.105 1.00 97.44 78 LEU A O 1
ATOM 580 N N . LYS A 1 79 ? 8.613 2.115 -15.850 1.00 97.50 79 LYS A N 1
ATOM 581 C CA . LYS A 1 79 ? 9.061 2.647 -14.560 1.00 97.50 79 LYS A CA 1
ATOM 582 C C . LYS A 1 79 ? 8.045 3.629 -13.997 1.00 97.50 79 LYS A C 1
ATOM 584 O O . LYS A 1 79 ? 7.575 3.399 -12.901 1.00 97.50 79 LYS A O 1
ATOM 589 N N . GLU A 1 80 ? 7.597 4.595 -14.794 1.00 97.38 80 GLU A N 1
ATOM 590 C CA . GLU A 1 80 ? 6.564 5.559 -14.390 1.00 97.38 80 GLU A CA 1
ATOM 591 C C . GLU A 1 80 ? 5.298 4.861 -13.863 1.00 97.38 80 GLU A C 1
ATOM 593 O O . GLU A 1 80 ? 4.884 5.096 -12.733 1.00 97.38 80 GLU A O 1
ATOM 598 N N . ARG A 1 81 ? 4.756 3.884 -14.608 1.00 96.88 81 ARG A N 1
ATOM 599 C CA . ARG A 1 81 ? 3.603 3.091 -14.138 1.00 96.88 81 ARG A CA 1
ATOM 600 C C . ARG A 1 81 ? 3.887 2.275 -12.874 1.00 96.88 81 ARG A C 1
ATOM 602 O O . ARG A 1 81 ? 2.970 2.006 -12.099 1.00 96.88 81 ARG A O 1
ATOM 609 N N . GLN A 1 82 ? 5.112 1.777 -12.705 1.00 97.38 82 GLN A N 1
ATOM 610 C CA . GLN A 1 82 ? 5.492 1.039 -11.500 1.00 97.38 82 GLN A CA 1
ATOM 611 C C . GLN A 1 82 ? 5.604 1.976 -10.303 1.00 97.38 82 GLN A C 1
ATOM 613 O O . GLN A 1 82 ? 5.070 1.641 -9.253 1.00 97.38 82 GLN A O 1
ATOM 618 N N . ASP A 1 83 ? 6.220 3.141 -10.477 1.00 97.19 83 ASP A N 1
ATOM 619 C CA . ASP A 1 83 ? 6.381 4.155 -9.441 1.00 97.19 83 ASP A CA 1
ATOM 620 C C . ASP A 1 83 ? 5.010 4.668 -8.978 1.00 97.19 83 ASP A C 1
ATOM 622 O O . ASP A 1 83 ? 4.744 4.708 -7.779 1.00 97.19 83 ASP A O 1
ATOM 626 N N . GLU A 1 84 ? 4.087 4.933 -9.909 1.00 97.50 84 GLU A N 1
ATOM 627 C CA . GLU A 1 84 ? 2.689 5.267 -9.598 1.00 97.50 84 GLU A CA 1
ATOM 628 C C . GLU A 1 84 ? 1.994 4.163 -8.789 1.00 97.50 84 GLU A C 1
ATOM 630 O O . GLU A 1 84 ? 1.322 4.431 -7.790 1.00 97.50 84 GLU A O 1
ATOM 635 N N . LYS A 1 85 ? 2.163 2.898 -9.194 1.00 96.38 85 LYS A N 1
ATOM 636 C CA . LYS A 1 85 ? 1.547 1.763 -8.499 1.00 96.38 85 LYS A CA 1
ATOM 637 C C . LYS A 1 85 ? 2.145 1.550 -7.110 1.00 96.38 85 LYS A C 1
ATOM 639 O O . LYS A 1 85 ? 1.403 1.237 -6.182 1.00 96.38 85 LYS A O 1
ATOM 644 N N . ILE A 1 86 ? 3.459 1.700 -6.966 1.00 97.88 86 ILE A N 1
ATOM 645 C CA . ILE A 1 86 ? 4.153 1.608 -5.679 1.00 97.88 86 ILE A CA 1
ATOM 646 C C . ILE A 1 86 ? 3.663 2.728 -4.763 1.00 97.88 86 ILE A C 1
ATOM 648 O O . ILE A 1 86 ? 3.223 2.429 -3.658 1.00 97.88 86 ILE A O 1
ATOM 652 N N . ALA A 1 87 ? 3.622 3.974 -5.242 1.00 97.19 87 ALA A N 1
ATOM 653 C CA . ALA A 1 87 ? 3.106 5.105 -4.476 1.00 97.19 87 ALA A CA 1
ATOM 654 C C . ALA A 1 87 ? 1.655 4.874 -4.014 1.00 97.19 87 ALA A C 1
ATOM 656 O O . ALA A 1 87 ? 1.334 5.090 -2.846 1.00 97.19 87 ALA A O 1
ATOM 657 N N . GLY A 1 88 ? 0.788 4.356 -4.893 1.00 96.81 88 GLY A N 1
ATOM 658 C CA . GLY A 1 88 ? -0.589 4.006 -4.534 1.00 96.81 88 GLY A CA 1
ATOM 659 C C . GLY A 1 88 ? -0.684 2.900 -3.474 1.00 96.81 88 GLY A C 1
ATOM 660 O O . GLY A 1 88 ? -1.492 2.993 -2.551 1.00 96.81 88 GLY A O 1
ATOM 661 N N . LEU A 1 89 ? 0.157 1.863 -3.566 1.00 96.62 89 LEU A N 1
ATOM 662 C CA . LEU A 1 89 ? 0.210 0.788 -2.567 1.00 96.62 89 LEU A CA 1
ATOM 663 C C . LEU A 1 89 ? 0.766 1.269 -1.221 1.00 96.62 89 LEU A C 1
ATOM 665 O O . LEU A 1 89 ? 0.275 0.848 -0.173 1.00 96.62 89 LEU A O 1
ATOM 669 N N . GLU A 1 90 ? 1.768 2.145 -1.233 1.00 97.19 90 GLU A N 1
ATOM 670 C CA . GLU A 1 90 ? 2.324 2.753 -0.024 1.00 97.19 90 GLU A CA 1
ATOM 671 C C . GLU A 1 90 ? 1.296 3.637 0.688 1.00 97.19 90 GLU A C 1
ATOM 673 O O . GLU A 1 90 ? 1.194 3.575 1.916 1.00 97.19 90 GLU A O 1
ATOM 678 N N . GLU A 1 91 ? 0.498 4.401 -0.064 1.00 96.75 91 GLU A N 1
ATOM 679 C CA . GLU A 1 91 ? -0.616 5.178 0.488 1.00 96.75 91 GLU A CA 1
ATOM 680 C C . GLU A 1 91 ? -1.673 4.274 1.119 1.00 96.75 91 GLU A C 1
ATOM 682 O O . GLU A 1 91 ? -1.981 4.417 2.302 1.00 96.75 91 GLU A O 1
ATOM 687 N N . ALA A 1 92 ? -2.148 3.265 0.384 1.00 94.38 92 ALA A N 1
ATOM 688 C CA . ALA A 1 92 ? -3.134 2.317 0.896 1.00 94.38 92 ALA A CA 1
ATOM 689 C C . ALA A 1 92 ? -2.641 1.590 2.163 1.00 94.38 92 ALA A C 1
ATOM 691 O O . ALA A 1 92 ? -3.412 1.356 3.098 1.00 94.38 92 ALA A O 1
ATOM 692 N N . LEU A 1 93 ? -1.345 1.260 2.233 1.00 98.00 93 LEU A N 1
ATOM 693 C CA . LEU A 1 93 ? -0.735 0.663 3.419 1.00 98.00 93 LEU A CA 1
ATOM 694 C C . LEU A 1 93 ? -0.696 1.643 4.599 1.00 98.00 93 LEU A C 1
ATOM 696 O O . LEU A 1 93 ? -0.941 1.235 5.738 1.00 98.00 93 LEU A O 1
ATOM 700 N N . ARG A 1 94 ? -0.389 2.920 4.353 1.00 96.75 94 ARG A N 1
ATOM 701 C CA . ARG A 1 94 ? -0.392 3.966 5.384 1.00 96.75 94 ARG A CA 1
ATOM 702 C C . ARG A 1 94 ? -1.796 4.180 5.941 1.00 96.75 94 ARG A C 1
ATOM 704 O O . ARG A 1 94 ? -1.969 4.138 7.159 1.00 96.75 94 ARG A O 1
ATOM 711 N N . GLU A 1 95 ? -2.792 4.313 5.071 1.00 94.69 95 GLU A N 1
ATOM 712 C CA . GLU A 1 95 ? -4.202 4.422 5.455 1.00 94.69 95 GLU A CA 1
ATOM 713 C C . GLU A 1 95 ? -4.687 3.181 6.214 1.00 94.69 95 GLU A C 1
ATOM 715 O O . GLU A 1 95 ? -5.371 3.292 7.232 1.00 94.69 95 GLU A O 1
ATOM 720 N N . GLY A 1 96 ? -4.319 1.981 5.753 1.00 93.12 96 GLY A N 1
ATOM 721 C CA . GLY A 1 96 ? -4.652 0.724 6.424 1.00 93.12 96 GLY A CA 1
ATOM 722 C C . GLY A 1 96 ? -4.065 0.639 7.835 1.00 93.12 96 GLY A C 1
ATOM 723 O O . GLY A 1 96 ? -4.767 0.276 8.778 1.00 93.12 96 GLY A O 1
ATOM 724 N N . ARG A 1 97 ? -2.800 1.039 8.012 1.00 96.19 97 ARG A N 1
ATOM 725 C CA . ARG A 1 97 ? -2.158 1.114 9.336 1.00 96.19 97 ARG A CA 1
ATOM 726 C C . ARG A 1 97 ? -2.834 2.137 10.249 1.00 96.19 97 ARG A C 1
ATOM 728 O O . ARG A 1 97 ? -3.021 1.842 11.424 1.00 96.19 97 ARG A O 1
ATOM 735 N N . GLY A 1 98 ? -3.228 3.295 9.716 1.00 94.56 98 GLY A N 1
ATOM 736 C CA . GLY A 1 98 ? -3.977 4.308 10.466 1.00 94.56 98 GLY A CA 1
ATOM 737 C C . GLY A 1 98 ? -5.327 3.785 10.965 1.00 94.56 98 GLY A C 1
ATOM 738 O O . GLY A 1 98 ? -5.641 3.918 12.145 1.00 94.56 98 GLY A O 1
ATOM 739 N N . ARG A 1 99 ? -6.085 3.099 10.099 1.00 93.00 99 ARG A N 1
ATOM 740 C CA . ARG A 1 99 ? -7.357 2.458 10.475 1.00 93.00 99 ARG A CA 1
ATOM 741 C C . ARG A 1 99 ? -7.181 1.395 11.559 1.00 93.00 99 ARG A C 1
ATOM 743 O O . ARG A 1 99 ? -7.946 1.377 12.515 1.00 93.00 99 ARG A O 1
ATOM 750 N N . LEU A 1 100 ? -6.156 0.546 11.449 1.00 95.62 100 LEU A N 1
ATOM 751 C CA . LEU A 1 100 ? -5.858 -0.461 12.476 1.00 95.62 100 LEU A CA 1
ATOM 752 C C . LEU A 1 100 ? -5.496 0.164 13.829 1.00 95.62 100 LEU A C 1
ATOM 754 O O . LEU A 1 100 ? -5.882 -0.380 14.861 1.00 95.62 100 LEU A O 1
ATOM 758 N N . ALA A 1 101 ? -4.783 1.293 13.835 1.00 95.50 101 ALA A N 1
ATOM 759 C CA . ALA A 1 101 ? -4.484 2.018 15.066 1.00 95.50 101 ALA A CA 1
ATOM 760 C C . ALA A 1 101 ? -5.763 2.576 15.718 1.00 95.50 101 ALA A C 1
ATOM 762 O O . ALA A 1 101 ? -5.978 2.329 16.901 1.00 95.50 101 ALA A O 1
ATOM 763 N N . SER A 1 102 ? -6.643 3.221 14.937 1.00 92.81 102 SER A N 1
ATOM 764 C CA . SER A 1 102 ? -7.944 3.728 15.422 1.00 92.81 102 SER A CA 1
ATOM 765 C C . SER A 1 102 ? -8.800 2.615 16.025 1.00 92.81 102 SER A C 1
ATOM 767 O O . SER A 1 102 ? -9.250 2.722 17.162 1.00 92.81 102 SER A O 1
ATOM 769 N N . LEU A 1 103 ? -8.943 1.493 15.310 1.00 93.56 103 LEU A N 1
ATOM 770 C CA . LEU A 1 103 ? -9.685 0.329 15.803 1.00 93.56 103 LEU A CA 1
ATOM 771 C C . LEU A 1 103 ? -9.072 -0.245 17.089 1.00 93.56 103 LEU A C 1
ATOM 773 O O . LEU 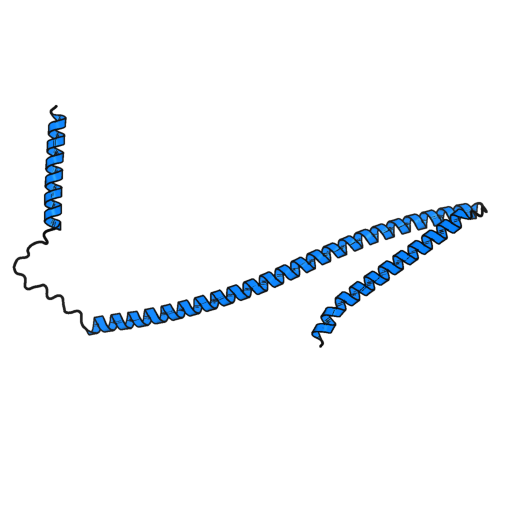A 1 103 ? -9.798 -0.692 17.976 1.00 93.56 103 LEU A O 1
ATOM 777 N N . GLY A 1 104 ? -7.742 -0.224 17.215 1.00 95.38 104 GLY A N 1
ATOM 778 C CA . GLY A 1 104 ? -7.051 -0.614 18.443 1.00 95.38 104 GLY A CA 1
ATOM 779 C C . GLY A 1 104 ? -7.407 0.289 19.629 1.00 95.38 104 GLY A C 1
ATOM 780 O O . GLY A 1 104 ? -7.714 -0.213 20.710 1.00 95.38 104 GLY A O 1
ATOM 781 N N . GLU A 1 105 ? -7.420 1.607 19.425 1.00 96.06 105 GLU A N 1
ATOM 782 C CA . GLU A 1 105 ? -7.809 2.586 20.449 1.00 96.06 105 GLU A CA 1
ATOM 783 C C . GLU A 1 105 ? -9.286 2.454 20.847 1.00 96.06 105 GLU A C 1
ATOM 785 O O . GLU A 1 105 ? -9.618 2.471 22.036 1.00 96.06 105 GLU A O 1
ATOM 790 N N . GLU A 1 106 ? -10.178 2.267 19.873 1.00 92.69 106 GLU A N 1
ATOM 791 C CA . GLU A 1 106 ? -11.605 2.026 20.104 1.00 92.69 106 GLU A CA 1
ATOM 792 C C . GLU A 1 106 ? -11.840 0.731 20.890 1.00 92.69 106 GLU A C 1
ATOM 794 O O . GLU A 1 106 ? -12.628 0.712 21.839 1.00 92.69 106 GLU A O 1
ATOM 799 N N . MET A 1 107 ? -11.112 -0.342 20.571 1.00 96.00 107 MET A N 1
ATOM 800 C CA . MET A 1 107 ? -11.225 -1.610 21.288 1.00 96.00 107 MET A CA 1
ATOM 801 C C . MET A 1 107 ? -10.794 -1.478 22.754 1.00 96.00 107 MET A C 1
ATOM 803 O O . MET A 1 107 ? -11.469 -2.007 23.642 1.00 96.00 107 MET A O 1
ATOM 807 N N . GLU A 1 108 ? -9.699 -0.765 23.032 1.00 95.69 108 GLU A N 1
ATOM 808 C CA . GLU A 1 108 ? -9.274 -0.491 24.409 1.00 95.69 108 GLU A CA 1
ATOM 809 C C . GLU A 1 108 ? -10.281 0.397 25.152 1.00 95.69 108 GLU A C 1
ATOM 811 O O . GLU A 1 108 ? -10.632 0.102 26.298 1.00 95.69 108 GLU A O 1
ATOM 816 N N . ARG A 1 109 ? -10.851 1.410 24.484 1.00 94.06 109 ARG A N 1
ATOM 817 C CA . ARG A 1 109 ? -11.930 2.238 25.045 1.00 94.06 109 ARG A CA 1
ATOM 818 C C . ARG A 1 109 ? -13.152 1.397 25.416 1.00 94.06 109 ARG A C 1
ATOM 820 O O . ARG A 1 109 ? -13.666 1.521 26.527 1.00 94.06 109 ARG A O 1
ATOM 827 N N . ILE A 1 110 ? -13.593 0.498 24.536 1.00 92.12 110 ILE A N 1
ATOM 828 C CA . ILE A 1 110 ? -14.730 -0.397 24.799 1.00 92.12 110 ILE A CA 1
ATOM 829 C C . ILE A 1 110 ? -14.425 -1.338 25.970 1.00 92.12 110 ILE A C 1
ATOM 831 O O . ILE A 1 110 ? -15.300 -1.559 26.812 1.00 92.12 110 ILE A O 1
ATOM 835 N N . LYS A 1 111 ? -13.204 -1.883 26.065 1.00 94.50 111 LYS A N 1
ATOM 836 C CA . LYS A 1 111 ? -12.789 -2.716 27.209 1.00 94.50 111 LYS A CA 1
ATOM 837 C C . LYS A 1 111 ? -12.853 -1.936 28.519 1.00 94.50 111 LYS A C 1
ATOM 839 O O . LYS A 1 111 ? -13.384 -2.464 29.499 1.00 94.50 111 LYS A O 1
ATOM 844 N N . GLN A 1 112 ? -12.365 -0.696 28.530 1.00 94.88 112 GLN A N 1
ATOM 845 C CA . GLN A 1 112 ? -12.410 0.170 29.705 1.00 94.88 112 GLN A CA 1
ATOM 846 C C . GLN A 1 112 ? -13.854 0.474 30.126 1.00 94.88 112 GLN A C 1
ATOM 848 O O . GLN A 1 112 ? -14.218 0.209 31.271 1.00 94.88 112 GLN A O 1
ATOM 853 N N . LEU A 1 113 ? -14.704 0.920 29.196 1.00 91.44 113 LEU A N 1
ATOM 854 C CA . LEU A 1 113 ? -16.121 1.197 29.468 1.00 91.44 113 LEU A CA 1
ATOM 855 C C . LEU A 1 113 ? -16.859 -0.046 29.986 1.00 91.44 113 LEU A C 1
ATOM 857 O O . LEU A 1 113 ? -17.645 0.025 30.928 1.00 91.44 113 LEU A O 1
ATOM 861 N N . ASN A 1 114 ? -16.559 -1.222 29.432 1.00 90.69 114 ASN A N 1
ATOM 862 C CA . ASN A 1 114 ? -17.115 -2.486 29.910 1.00 90.69 114 ASN A CA 1
ATOM 863 C C . ASN A 1 114 ? -16.644 -2.857 31.327 1.00 90.69 114 ASN A C 1
ATOM 865 O O . ASN A 1 114 ? -17.397 -3.472 32.086 1.00 90.69 114 ASN A O 1
ATOM 869 N N . ALA A 1 115 ? -15.396 -2.552 31.687 1.00 93.44 115 ALA A N 1
ATOM 870 C CA . ALA A 1 115 ? -14.894 -2.762 33.043 1.00 93.44 115 ALA A CA 1
ATOM 871 C C . ALA A 1 115 ? -15.593 -1.819 34.036 1.00 93.44 115 ALA A C 1
ATOM 873 O O . ALA A 1 115 ? -16.049 -2.266 35.091 1.00 93.44 115 ALA A O 1
ATOM 874 N N . GLU A 1 116 ? -15.754 -0.549 33.663 1.00 91.38 116 GLU A N 1
ATOM 875 C CA . GLU A 1 116 ? -16.467 0.457 34.453 1.00 91.38 116 GLU A CA 1
ATOM 876 C C . GLU A 1 116 ? -17.942 0.084 34.653 1.00 91.38 116 GLU A C 1
ATOM 878 O O . GLU A 1 116 ? -18.429 0.092 35.785 1.00 91.38 116 GLU A O 1
ATOM 883 N N . LEU A 1 117 ? -18.637 -0.348 33.597 1.00 90.81 117 LEU A N 1
ATOM 884 C CA . LEU A 1 117 ? -20.030 -0.794 33.675 1.00 90.81 117 LEU A CA 1
ATOM 885 C C . LEU A 1 117 ? -20.191 -2.020 34.587 1.00 90.81 117 LEU A C 1
ATOM 887 O O . LEU A 1 117 ? -21.113 -2.067 35.403 1.00 90.81 117 LEU A O 1
ATOM 891 N N . ARG A 1 118 ? -19.270 -2.994 34.523 1.00 90.81 118 ARG A N 1
ATOM 892 C CA . ARG A 1 118 ? -19.268 -4.141 35.452 1.00 90.81 118 ARG A CA 1
ATOM 893 C C . ARG A 1 118 ? -19.062 -3.706 36.901 1.00 90.81 118 ARG A C 1
ATOM 895 O O . ARG A 1 118 ? -19.738 -4.242 37.780 1.00 90.81 118 ARG A O 1
ATOM 902 N N . ALA A 1 119 ? -18.171 -2.747 37.150 1.00 91.94 119 ALA A N 1
ATOM 903 C CA . ALA A 1 119 ? -17.940 -2.208 38.487 1.00 91.94 119 ALA A CA 1
ATOM 904 C C . ALA A 1 119 ? -19.187 -1.483 39.023 1.00 91.94 119 ALA A C 1
ATOM 906 O O . ALA A 1 119 ? -19.624 -1.759 40.138 1.00 91.94 119 ALA A O 1
ATOM 907 N N . VAL A 1 120 ? -19.818 -0.630 38.208 1.00 87.88 120 VAL A N 1
ATOM 908 C CA . VAL A 1 120 ? -21.060 0.076 38.569 1.00 87.88 120 VAL A CA 1
ATOM 909 C C . VAL A 1 120 ? -22.199 -0.907 38.841 1.00 87.88 120 VAL A C 1
ATOM 911 O O . VAL A 1 120 ? -22.882 -0.786 39.857 1.00 87.88 120 VAL A O 1
ATOM 914 N N . ALA A 1 121 ? -22.371 -1.924 37.993 1.00 86.56 121 ALA A N 1
ATOM 915 C CA . ALA A 1 121 ? -23.372 -2.966 38.199 1.00 86.56 121 ALA A CA 1
ATOM 916 C C . ALA A 1 121 ? -23.132 -3.762 39.494 1.00 86.56 121 ALA A C 1
ATOM 918 O O . ALA A 1 121 ? -24.091 -4.130 40.173 1.00 86.56 121 ALA A O 1
ATOM 919 N N . ALA A 1 122 ? -21.872 -4.023 39.861 1.00 87.69 122 ALA A N 1
ATOM 920 C CA . ALA A 1 122 ? -21.538 -4.665 41.130 1.00 87.69 122 ALA A CA 1
ATOM 921 C C . ALA A 1 122 ? -21.919 -3.781 42.330 1.00 87.69 122 ALA A C 1
ATOM 923 O O . ALA A 1 122 ? -22.612 -4.261 43.226 1.00 87.69 122 ALA A O 1
ATOM 924 N N . SER A 1 123 ? -21.560 -2.491 42.310 1.00 83.81 123 SER A N 1
ATOM 925 C CA . SER A 1 123 ? -21.927 -1.538 43.368 1.00 83.81 123 SER A CA 1
ATOM 926 C C . SER A 1 123 ? -23.442 -1.377 43.518 1.00 83.81 123 SER A C 1
ATOM 928 O O . SER A 1 123 ? -23.946 -1.337 44.636 1.00 83.81 123 SER A O 1
ATOM 930 N N . LEU A 1 124 ? -24.191 -1.347 42.411 1.00 83.50 124 LEU A N 1
ATOM 931 C CA . LEU A 1 124 ? -25.657 -1.306 42.438 1.00 83.50 124 LEU A CA 1
ATOM 932 C C . LEU A 1 124 ? -26.258 -2.544 43.099 1.00 83.50 124 LEU A C 1
ATOM 934 O O . LEU A 1 124 ? -27.138 -2.410 43.944 1.00 83.50 124 LEU A O 1
ATOM 938 N N . ARG A 1 125 ? -25.773 -3.746 42.756 1.00 82.94 125 ARG A N 1
ATOM 939 C CA . ARG A 1 125 ? -26.239 -4.984 43.402 1.00 82.94 125 ARG A CA 1
ATOM 940 C C . ARG A 1 125 ? -25.934 -4.989 44.896 1.00 82.94 125 ARG A C 1
ATOM 942 O O . ARG A 1 125 ? -26.760 -5.452 45.671 1.00 82.94 125 ARG A O 1
ATOM 949 N N . GLU A 1 126 ? -24.778 -4.470 45.300 1.00 84.44 126 GLU A N 1
ATOM 950 C CA . GLU A 1 126 ? -24.393 -4.360 46.708 1.00 84.44 126 GLU A CA 1
ATOM 951 C C . GLU A 1 126 ? -25.284 -3.369 47.475 1.00 84.44 126 GLU A C 1
ATOM 953 O O . GLU A 1 126 ? -25.735 -3.679 48.577 1.00 84.44 126 GLU A O 1
ATOM 958 N N . ALA A 1 127 ? -25.600 -2.213 46.884 1.00 81.44 127 ALA A N 1
ATOM 959 C CA . ALA A 1 127 ? -26.520 -1.235 47.467 1.00 81.44 127 ALA A CA 1
ATOM 960 C C . ALA A 1 127 ? -27.958 -1.774 47.562 1.00 81.44 127 ALA A C 1
ATOM 962 O O . ALA A 1 127 ? -28.587 -1.661 48.614 1.00 81.44 127 ALA A O 1
ATOM 963 N N . MET A 1 128 ? -28.444 -2.447 46.511 1.00 76.38 128 MET A N 1
ATOM 964 C CA . MET A 1 128 ? -29.748 -3.123 46.519 1.00 76.38 128 MET A CA 1
ATOM 965 C C . MET A 1 128 ? -29.808 -4.255 47.552 1.00 76.38 128 MET A C 1
ATOM 967 O O . MET A 1 128 ? -30.813 -4.395 48.236 1.00 76.38 128 MET A O 1
ATOM 971 N N . ALA A 1 129 ? -28.734 -5.035 47.723 1.00 81.69 129 ALA A N 1
ATOM 972 C CA . ALA A 1 129 ? -28.664 -6.079 48.751 1.00 81.69 129 ALA A CA 1
ATOM 973 C C . ALA A 1 129 ? -28.696 -5.518 50.183 1.00 81.69 129 ALA A C 1
ATOM 975 O O . ALA A 1 129 ? -29.071 -6.226 51.115 1.00 81.69 129 ALA A O 1
ATOM 976 N N . ARG A 1 130 ? -28.306 -4.251 50.362 1.00 83.81 130 ARG A N 1
ATOM 977 C CA . ARG A 1 130 ? -28.417 -3.518 51.629 1.00 83.81 130 ARG A CA 1
ATOM 978 C C . ARG A 1 130 ? -29.744 -2.766 51.776 1.00 83.81 130 ARG A C 1
ATOM 980 O O . ARG A 1 130 ? -29.918 -2.083 52.780 1.00 83.81 130 ARG A O 1
ATOM 987 N N . ASP A 1 131 ? -30.644 -2.874 50.797 1.00 74.12 131 ASP A N 1
ATOM 988 C CA . ASP A 1 131 ? -31.905 -2.125 50.708 1.00 74.12 131 ASP A CA 1
ATOM 989 C C . ASP A 1 131 ? -31.710 -0.593 50.775 1.00 74.12 131 ASP A C 1
ATOM 991 O O . ASP A 1 131 ? -32.593 0.168 51.174 1.00 74.12 131 ASP A O 1
ATOM 995 N N . VAL A 1 132 ? -30.521 -0.115 50.381 1.00 69.81 132 VAL A N 1
ATOM 996 C CA . VAL A 1 132 ? -30.192 1.313 50.343 1.00 69.81 132 VAL A CA 1
ATOM 997 C C . VAL A 1 132 ? -30.433 1.822 48.926 1.00 69.81 132 VAL A C 1
ATOM 999 O O . VAL A 1 132 ? -29.683 1.525 47.995 1.00 69.81 132 VAL A O 1
ATOM 1002 N N . ALA A 1 133 ? -31.487 2.619 48.754 1.00 64.94 133 ALA A N 1
ATOM 1003 C CA . ALA A 1 133 ? -31.761 3.314 47.502 1.00 64.94 133 ALA A CA 1
ATOM 1004 C C . ALA A 1 133 ? -30.812 4.515 47.339 1.00 64.94 133 ALA A C 1
ATOM 1006 O O . ALA A 1 133 ? -31.111 5.636 47.753 1.00 64.94 133 ALA A O 1
ATOM 1007 N N . GLU A 1 134 ? -29.650 4.292 46.726 1.00 71.19 134 GLU A N 1
ATOM 1008 C CA . GLU A 1 134 ? -28.688 5.359 46.448 1.00 71.19 134 GLU A CA 1
ATOM 1009 C C . GLU A 1 134 ? -28.931 5.983 45.064 1.00 71.19 134 GLU A C 1
ATOM 1011 O O . GLU A 1 134 ? -28.463 5.488 44.038 1.00 71.19 134 GLU A O 1
ATOM 1016 N N . ALA A 1 135 ? -29.639 7.118 45.028 1.00 77.25 135 ALA A N 1
ATOM 1017 C CA . ALA A 1 135 ? -29.966 7.846 43.792 1.00 77.25 135 ALA A CA 1
ATOM 1018 C C . ALA A 1 135 ? -28.738 8.177 42.916 1.00 77.25 135 ALA A C 1
ATOM 1020 O O . ALA A 1 135 ? -28.835 8.240 41.691 1.00 77.25 135 ALA A O 1
ATOM 1021 N N . HIS A 1 136 ? -27.562 8.348 43.527 1.00 78.50 136 HIS A N 1
ATOM 1022 C CA . HIS A 1 136 ? -26.328 8.621 42.795 1.00 78.50 136 HIS A CA 1
ATOM 1023 C C . HIS A 1 136 ? -25.811 7.400 42.009 1.00 78.50 136 HIS A C 1
ATOM 1025 O O . HIS A 1 136 ? -25.237 7.581 40.936 1.00 78.50 136 HIS A O 1
ATOM 1031 N N . LEU A 1 137 ? -26.046 6.169 42.486 1.00 78.25 137 LEU A N 1
ATOM 1032 C CA . LEU A 1 137 ? -25.680 4.947 41.763 1.00 78.25 137 LEU A CA 1
ATOM 1033 C C . LEU A 1 137 ? -26.588 4.723 40.554 1.00 78.25 137 LEU A C 1
ATOM 1035 O O . LEU A 1 137 ? -26.097 4.339 39.497 1.00 78.25 137 LEU A O 1
ATOM 1039 N N . VAL A 1 138 ? -27.885 5.020 40.682 1.00 78.88 138 VAL A N 1
ATOM 1040 C CA . VAL A 1 138 ? -28.839 4.968 39.560 1.00 78.88 138 VAL A CA 1
ATOM 1041 C C . VAL A 1 138 ? -28.443 5.967 38.475 1.00 78.88 138 VAL A C 1
ATOM 1043 O O . VAL A 1 138 ? -28.327 5.590 37.311 1.00 78.88 138 VAL A O 1
ATOM 1046 N N . ASN A 1 139 ? -28.134 7.212 38.853 1.00 82.00 139 ASN A N 1
ATOM 1047 C CA . ASN A 1 139 ? -27.641 8.213 37.904 1.00 82.00 139 ASN A CA 1
ATOM 1048 C C . ASN A 1 139 ? -26.330 7.772 37.235 1.00 82.00 139 ASN A C 1
ATOM 1050 O O . ASN A 1 139 ? -26.165 7.960 36.033 1.00 82.00 139 ASN A O 1
ATOM 1054 N N . LYS A 1 140 ? -25.413 7.143 37.982 1.00 82.75 140 LYS A N 1
ATOM 1055 C CA . LYS A 1 140 ? -24.165 6.601 37.425 1.00 82.75 140 LYS A CA 1
ATOM 1056 C C . LYS A 1 140 ? -24.417 5.450 36.443 1.00 82.75 140 LYS A C 1
ATOM 1058 O O . LYS A 1 140 ? -23.745 5.381 35.421 1.00 82.75 140 LYS A O 1
ATOM 1063 N N . ALA A 1 141 ? -25.394 4.586 36.726 1.00 80.31 141 ALA A N 1
ATOM 1064 C CA . ALA A 1 141 ? -25.828 3.518 35.825 1.00 80.31 141 ALA A CA 1
ATOM 1065 C C . ALA A 1 141 ? -26.386 4.085 34.516 1.00 80.31 141 ALA A C 1
ATOM 1067 O O . ALA A 1 141 ? -25.951 3.691 33.440 1.00 80.31 141 ALA A O 1
ATOM 1068 N N . MET A 1 142 ? -27.298 5.057 34.622 1.00 83.88 142 MET A N 1
ATOM 1069 C CA . MET A 1 142 ? -27.908 5.711 33.465 1.00 83.88 142 MET A CA 1
ATOM 1070 C C . MET A 1 142 ? -26.868 6.433 32.604 1.00 83.88 142 MET A C 1
ATOM 1072 O O . MET A 1 142 ? -26.932 6.354 31.382 1.00 83.88 142 MET A O 1
ATOM 1076 N N . LEU A 1 143 ? -25.892 7.112 33.220 1.00 87.12 143 LEU A N 1
ATOM 1077 C CA . LEU A 1 143 ? -24.790 7.743 32.488 1.00 87.12 143 LEU A CA 1
ATOM 1078 C C . LEU A 1 143 ? -23.942 6.705 31.743 1.00 87.12 143 LEU A C 1
ATOM 1080 O O . LEU A 1 143 ? -23.697 6.876 30.553 1.00 87.12 143 LEU A O 1
ATOM 1084 N N . ALA A 1 144 ? -23.573 5.605 32.406 1.00 85.50 144 ALA A N 1
ATOM 1085 C CA . ALA A 1 144 ? -22.813 4.529 31.774 1.00 85.50 144 ALA A CA 1
ATOM 1086 C C . ALA A 1 144 ? -23.571 3.887 30.595 1.00 85.50 144 ALA A C 1
ATOM 1088 O O . ALA A 1 144 ? -22.965 3.536 29.585 1.00 85.50 144 ALA A O 1
ATOM 1089 N N . GLU A 1 145 ? -24.895 3.760 30.693 1.00 85.00 145 GLU A N 1
ATOM 1090 C CA . GLU A 1 145 ? -25.734 3.232 29.614 1.00 85.00 145 GLU A CA 1
ATOM 1091 C C . GLU A 1 145 ? -25.835 4.204 28.431 1.00 85.00 145 GLU A C 1
ATOM 1093 O O . GLU A 1 145 ? -25.687 3.792 27.281 1.00 85.00 145 GLU A O 1
ATOM 1098 N N . ILE A 1 146 ? -25.988 5.507 28.693 1.00 94.06 146 ILE A N 1
ATOM 1099 C CA . ILE A 1 146 ? -25.956 6.540 27.647 1.00 94.06 146 ILE A CA 1
ATOM 1100 C C . ILE A 1 146 ? -24.602 6.547 26.930 1.00 94.06 146 ILE A C 1
ATOM 1102 O O . ILE A 1 146 ? -24.565 6.621 25.701 1.00 94.06 146 ILE A O 1
ATOM 1106 N N . ASP A 1 147 ? -23.499 6.460 27.672 1.00 89.12 147 ASP A N 1
ATOM 1107 C CA . ASP A 1 147 ? -22.157 6.440 27.088 1.00 89.12 147 ASP A CA 1
ATOM 1108 C C . ASP A 1 147 ? -21.921 5.163 26.269 1.00 89.12 147 ASP A C 1
ATOM 1110 O O . ASP A 1 147 ? -21.355 5.228 25.177 1.00 89.12 147 ASP A O 1
ATOM 1114 N N . SER A 1 148 ? -22.450 4.018 26.716 1.00 85.31 148 SER A N 1
ATOM 1115 C CA . SER A 1 148 ? -22.422 2.778 25.935 1.00 85.31 148 SER A CA 1
ATOM 1116 C C . SER A 1 148 ? -23.237 2.875 24.641 1.00 85.31 148 SER A C 1
ATOM 1118 O O . SER A 1 148 ? -22.789 2.373 23.612 1.00 85.31 148 SER A O 1
ATOM 1120 N N . LEU A 1 149 ? -24.420 3.499 24.668 1.00 91.88 149 LEU A N 1
ATOM 1121 C CA . LEU A 1 149 ? -25.250 3.689 23.473 1.00 91.88 149 LEU A CA 1
ATOM 1122 C C . LEU A 1 149 ? -24.598 4.650 22.473 1.00 91.88 149 LEU A C 1
ATOM 1124 O O . LEU A 1 149 ? -24.675 4.425 21.266 1.00 91.88 149 LEU A O 1
ATOM 1128 N N . LYS A 1 150 ? -23.931 5.702 22.960 1.00 92.06 150 LYS A N 1
ATOM 1129 C CA . LYS A 1 150 ? -23.161 6.620 22.110 1.00 92.06 150 LYS A CA 1
ATOM 1130 C C . LYS A 1 150 ? -21.986 5.915 21.445 1.00 92.06 150 LYS A C 1
ATOM 1132 O O . LYS A 1 150 ? -21.849 6.031 20.234 1.00 92.06 150 LYS A O 1
ATOM 1137 N N . ALA A 1 151 ? -21.205 5.146 22.206 1.00 87.81 151 ALA A N 1
ATOM 1138 C CA . ALA A 1 151 ? -20.090 4.376 21.662 1.00 87.81 151 ALA A CA 1
ATOM 1139 C C . ALA A 1 151 ? -20.564 3.380 20.591 1.00 87.81 151 ALA A C 1
ATOM 1141 O O . ALA A 1 151 ? -19.977 3.316 19.517 1.00 87.81 151 ALA A O 1
ATOM 1142 N N . LEU A 1 152 ? -21.674 2.670 20.839 1.00 88.88 152 LEU A N 1
ATOM 1143 C CA . LEU A 1 152 ? -22.271 1.775 19.844 1.00 88.88 152 LEU A CA 1
ATOM 1144 C C . LEU A 1 152 ? -22.660 2.531 18.567 1.00 88.88 152 LEU A C 1
ATOM 1146 O O . LEU A 1 152 ? -22.359 2.079 17.466 1.00 88.88 152 LEU A O 1
ATOM 1150 N N . ARG A 1 153 ? -23.289 3.704 18.705 1.00 92.94 153 ARG A N 1
ATOM 1151 C CA . ARG A 1 153 ? -23.693 4.523 17.560 1.00 92.94 153 ARG A CA 1
ATOM 1152 C C . ARG A 1 153 ? -22.502 5.061 16.765 1.00 92.94 153 ARG A C 1
ATOM 1154 O O . ARG A 1 153 ? -22.585 5.138 15.544 1.00 92.94 153 ARG A O 1
ATOM 1161 N N . GLU A 1 154 ? -21.422 5.449 17.435 1.00 91.50 154 GLU A N 1
ATOM 1162 C CA . GLU A 1 154 ? -20.178 5.872 16.781 1.00 91.50 154 GLU A CA 1
ATOM 1163 C C . GLU A 1 154 ? -19.565 4.723 15.971 1.00 91.50 154 GLU A C 1
ATOM 1165 O O . GLU A 1 154 ? -19.205 4.928 14.812 1.00 91.50 154 GLU A O 1
ATOM 1170 N N . THR A 1 155 ? -19.544 3.504 16.523 1.00 90.56 155 THR A N 1
ATOM 1171 C CA . THR A 1 155 ? -19.105 2.303 15.796 1.00 90.56 155 THR A CA 1
ATOM 1172 C C . THR A 1 155 ? -19.992 2.010 14.585 1.00 90.56 155 THR A C 1
ATOM 1174 O O . THR A 1 155 ? -19.467 1.813 13.495 1.00 90.56 155 THR A O 1
ATOM 1177 N N . GLU A 1 156 ? -21.323 2.055 14.726 1.00 92.31 156 GLU A N 1
ATOM 1178 C CA . GLU A 1 156 ? -22.255 1.869 13.599 1.00 92.31 156 GLU A CA 1
ATOM 1179 C C . GLU A 1 156 ? -21.984 2.866 12.459 1.00 92.31 156 GLU A C 1
ATOM 1181 O O . GLU A 1 156 ? -21.996 2.496 11.286 1.00 92.31 156 GLU A O 1
ATOM 1186 N N . VAL A 1 157 ? -21.730 4.139 12.784 1.00 94.06 157 VAL A N 1
ATOM 1187 C CA . VAL A 1 157 ? -21.416 5.169 11.779 1.00 94.06 157 VAL A CA 1
ATOM 1188 C C . VAL A 1 157 ? -20.074 4.882 11.103 1.00 94.06 157 VAL A C 1
ATOM 1190 O O . VAL A 1 157 ? -20.002 4.934 9.877 1.00 94.06 157 VAL A O 1
ATOM 1193 N N . ALA A 1 158 ? -19.042 4.519 11.868 1.00 87.44 158 ALA A N 1
ATOM 1194 C CA . ALA A 1 158 ? -17.732 4.170 11.322 1.00 87.44 158 ALA A CA 1
ATOM 1195 C C . ALA A 1 158 ? -17.790 2.935 10.400 1.00 87.44 158 ALA A C 1
ATOM 1197 O O . ALA A 1 158 ? -17.158 2.921 9.342 1.00 87.44 158 ALA A O 1
ATOM 1198 N N . GLU A 1 159 ? -18.584 1.921 10.757 1.00 89.81 159 GLU A N 1
ATOM 1199 C CA . GLU A 1 159 ? -18.834 0.748 9.914 1.00 89.81 159 GLU A CA 1
ATOM 1200 C C . GLU A 1 159 ? -19.544 1.130 8.608 1.00 89.81 159 GLU A C 1
ATOM 1202 O O . GLU A 1 159 ? -19.123 0.710 7.528 1.00 89.81 159 GLU A O 1
ATOM 1207 N N . ILE A 1 160 ? -20.587 1.965 8.681 1.00 92.88 160 ILE A N 1
ATOM 1208 C CA . ILE A 1 160 ? -21.308 2.452 7.496 1.00 92.88 160 ILE A CA 1
ATOM 1209 C C . ILE A 1 160 ? -20.371 3.246 6.579 1.00 92.88 160 ILE A C 1
ATOM 1211 O O . ILE A 1 160 ? -20.369 3.023 5.367 1.00 92.88 160 ILE A O 1
ATOM 1215 N N . ASP A 1 161 ? -19.550 4.137 7.134 1.00 92.06 161 ASP A N 1
ATOM 1216 C CA . ASP A 1 161 ? -18.592 4.928 6.362 1.00 92.06 161 ASP A CA 1
ATOM 1217 C C . ASP A 1 161 ? -17.538 4.043 5.682 1.00 92.06 161 ASP A C 1
ATOM 1219 O O . ASP A 1 161 ? -17.204 4.267 4.512 1.00 92.06 161 ASP A O 1
ATOM 1223 N N . ALA A 1 162 ? -17.062 2.996 6.364 1.00 87.06 162 ALA A N 1
ATOM 1224 C CA . ALA A 1 162 ? -16.149 2.013 5.788 1.00 87.06 162 ALA A CA 1
ATOM 1225 C C . ALA A 1 162 ? -16.791 1.252 4.613 1.00 87.06 162 ALA A C 1
ATOM 1227 O O . ALA A 1 162 ? -16.179 1.144 3.547 1.00 87.06 162 ALA A O 1
ATOM 1228 N N . VAL A 1 163 ? -18.042 0.803 4.763 1.00 91.31 163 VAL A N 1
ATOM 1229 C CA . VAL A 1 163 ? -18.800 0.140 3.687 1.00 91.31 163 VAL A CA 1
ATOM 1230 C C . VAL A 1 163 ? -19.010 1.084 2.500 1.00 91.31 163 VAL A C 1
ATOM 1232 O O . VAL A 1 163 ? -18.798 0.697 1.352 1.00 91.31 163 VAL A O 1
ATOM 1235 N N . ILE A 1 164 ? -19.380 2.346 2.741 1.00 91.44 164 ILE A N 1
ATOM 1236 C CA . ILE A 1 164 ? -19.547 3.346 1.673 1.00 91.44 164 ILE A CA 1
ATOM 1237 C C . ILE A 1 164 ? -18.222 3.593 0.942 1.00 91.44 164 ILE A C 1
ATOM 1239 O O . ILE A 1 164 ? -18.216 3.732 -0.286 1.00 91.44 164 ILE A O 1
ATOM 1243 N N . ALA A 1 165 ? -17.102 3.660 1.666 1.00 89.00 165 ALA A N 1
ATOM 1244 C CA . ALA A 1 165 ? -15.780 3.831 1.073 1.00 89.00 165 ALA A CA 1
ATOM 1245 C C . ALA A 1 165 ? -15.397 2.652 0.162 1.00 89.00 165 ALA A C 1
ATOM 1247 O O . ALA A 1 165 ? -14.818 2.883 -0.899 1.00 89.00 165 ALA A O 1
ATOM 1248 N N . GLU A 1 166 ? -15.771 1.423 0.528 1.00 88.56 166 GLU A N 1
ATOM 1249 C CA . GLU A 1 166 ? -15.526 0.213 -0.266 1.00 88.56 166 GLU A CA 1
ATOM 1250 C C . GLU A 1 166 ? -16.465 0.090 -1.481 1.00 88.56 166 GLU A C 1
ATOM 1252 O O . GLU A 1 166 ? -16.035 -0.304 -2.565 1.00 88.56 166 GLU A O 1
ATOM 1257 N N . LEU A 1 167 ? -17.731 0.505 -1.355 1.00 89.56 167 LEU A N 1
ATOM 1258 C CA . LEU A 1 167 ? -18.701 0.479 -2.459 1.00 89.56 167 LEU A CA 1
ATOM 1259 C C . LEU A 1 167 ? -18.465 1.580 -3.508 1.00 89.56 167 LEU A C 1
ATOM 1261 O O . LEU A 1 167 ? -18.772 1.394 -4.687 1.00 89.56 167 LEU A O 1
ATOM 1265 N N . ARG A 1 168 ? -17.921 2.737 -3.113 1.00 85.88 168 ARG A N 1
ATOM 1266 C CA . ARG A 1 168 ? -17.673 3.882 -4.009 1.00 85.88 168 ARG A CA 1
ATOM 1267 C C . ARG A 1 168 ? -16.809 3.559 -5.244 1.00 85.88 168 ARG A C 1
ATOM 1269 O O . ARG A 1 168 ? -17.192 4.011 -6.324 1.00 85.88 168 ARG A O 1
ATOM 1276 N N . PRO A 1 169 ? -15.664 2.856 -5.149 1.00 87.44 169 PRO A N 1
ATOM 1277 C CA . PRO A 1 169 ? -14.883 2.478 -6.326 1.00 87.44 169 PRO A CA 1
ATOM 1278 C C . PRO A 1 169 ? -15.628 1.482 -7.227 1.00 87.44 169 PRO A C 1
ATOM 1280 O O . PRO A 1 169 ? -15.655 1.687 -8.437 1.00 87.44 169 PRO A O 1
ATOM 1283 N N . LEU A 1 170 ? -16.332 0.495 -6.658 1.00 80.38 170 LEU A N 1
ATOM 1284 C CA . LEU A 1 170 ? -17.129 -0.480 -7.420 1.00 80.38 170 LEU A CA 1
ATOM 1285 C C . LEU A 1 170 ? -18.256 0.187 -8.227 1.00 80.38 170 LEU A C 1
ATOM 1287 O O . LEU A 1 170 ? -18.516 -0.182 -9.369 1.00 80.38 170 LEU A O 1
ATOM 1291 N N . ALA A 1 171 ? -18.895 1.217 -7.665 1.00 75.00 171 ALA A N 1
ATOM 1292 C CA . ALA A 1 171 ? -19.923 1.992 -8.360 1.00 75.00 171 ALA A CA 1
ATOM 1293 C C . ALA A 1 171 ? -19.374 2.856 -9.514 1.00 75.00 171 ALA A C 1
ATOM 1295 O O . ALA A 1 171 ? -20.135 3.230 -10.403 1.00 75.00 171 ALA A O 1
ATOM 1296 N N . ARG A 1 172 ? -18.075 3.191 -9.508 1.00 73.12 172 ARG A N 1
ATOM 1297 C CA . ARG A 1 172 ? -17.418 3.975 -10.571 1.00 73.12 172 ARG A CA 1
ATOM 1298 C C . ARG A 1 172 ? -16.907 3.115 -11.725 1.00 73.12 172 ARG A C 1
ATOM 1300 O O . ARG A 1 172 ? -16.774 3.636 -12.820 1.00 73.12 172 ARG A O 1
ATOM 1307 N N . GLU A 1 173 ? -16.618 1.838 -11.488 1.00 62.72 173 GLU A N 1
ATOM 1308 C CA . GLU A 1 173 ? -16.200 0.889 -12.533 1.00 62.72 173 GLU A CA 1
ATOM 1309 C C . GLU A 1 173 ? -17.390 0.278 -13.298 1.00 62.72 173 GLU A C 1
ATOM 1311 O O . GLU A 1 173 ? -17.216 -0.233 -14.401 1.00 62.72 173 GLU A O 1
ATOM 1316 N N . GLY A 1 174 ? -18.600 0.331 -12.726 1.00 52.62 174 GLY A N 1
ATOM 1317 C CA . GLY A 1 174 ? -19.837 -0.163 -13.345 1.00 52.62 174 GLY A CA 1
ATOM 1318 C C . GLY A 1 174 ? -20.634 0.861 -14.171 1.00 52.62 174 GLY A C 1
ATOM 1319 O O . GLY A 1 174 ? -21.705 0.503 -14.664 1.00 52.62 174 GLY A O 1
ATOM 1320 N N . ALA A 1 175 ? -20.157 2.104 -14.297 1.00 46.59 175 ALA A N 1
ATOM 1321 C CA . ALA A 1 175 ? -20.760 3.190 -15.082 1.00 46.59 175 ALA A CA 1
ATOM 1322 C C . ALA A 1 175 ? -19.832 3.604 -16.231 1.00 46.59 175 ALA A C 1
ATOM 1324 O O . ALA A 1 175 ? -20.361 3.899 -17.327 1.00 46.59 175 ALA A O 1
#

pLDDT: mean 84.59, std 13.89, range [42.94, 98.0]

Organism: NCBI:txid2480588

Sequence (175 aa):
MDDIAELEGRITRALDRIRAGVESMATPPAAPPAEAPDVPALDAEAVAAAEAAREELEQRLEEEKRASAALEARVARLKERQDEKIAGLEEALREGRGRLASLGEEMERIKQLNAELRAVAASLREAMARDVAEAHLVNKAMLAEIDSLKALRETEVAEIDAVIAELRPLAREGA

Foldseek 3Di:
DVVVVVVVVVVVVVVVVVVVVVVPVVDPDPDDPDDPPPPPPCPVVNVVVVVVVVVVVVVVVVVVVVVVVVVVVVVVVVVVVVVVVVVVVVVVVVVVVVVVVVVVVLVVVVVVLVVQLVVLVVVVVVCVVVVHPDPVSVVVNVVSVVVVVVSVVVVVVVVVVVVCVVVVVVVVVVD

Secondary structure (DSSP, 8-state):
-HHHHHHHHHHHHHHHHHHHHHHHHHS----SS----------HHHHHHHHHHHHHHHHHHHHHHHHHHHHHHHHHHHHHHHHHHHHHHHHHHHHHHHHHHHHHHHHHHHHHHHHHHHHHHHHHHHHHHTT---HHHHHHHHHHHHHHHHHHHHHHHHHHHHHHHHHHHHHHH--

Radius of gyration: 49.38 Å; chains: 1; bounding box: 120×21×112 Å